Protein AF-0000000079849679 (afdb_homodimer)

Sequence (128 aa):
LAQPQVAQLRVASAQVYSIVKNRDMEHFEKVMGFLEATYRLLPRLVTPIKHMKVMFGLKTMVWQLAQPQVAQLRVASAQVYSIVKNRDMEHFEKVMGFLEATYRLLPRLVTPIKHMKVMFGLKTMVWQ

Solvent-accessible surface area (backbone atoms only — not comparable to full-atom values): 7160 Å² total; per-residue (Å²): 128,85,53,60,63,45,54,49,40,54,45,42,41,50,53,50,44,51,36,60,74,65,49,35,68,83,54,41,59,31,48,54,49,36,55,47,43,42,54,69,38,43,70,84,57,60,54,72,67,60,50,49,51,53,54,50,50,50,53,54,63,57,74,105,132,88,52,62,63,44,55,47,39,54,44,42,41,52,53,49,45,51,37,59,73,65,49,34,67,84,54,41,59,31,48,53,49,37,54,50,44,43,54,71,40,42,70,82,57,62,55,71,65,60,51,50,51,53,54,50,50,50,52,54,62,57,73,103

Secondary structure (DSSP, 8-state):
---HHHHHHHHHHHHHHHHHHTT-HHHHHHHHHHHHHHHHHSTTSS-HHHHHHHHHHHHHHHH-/---HHHHHHHHHHHHHHHHHHTT-HHHHHHHHHHHHHHHHHSTTSS-HHHHHHHHHHHHHHHH-

pLDDT: mean 89.85, std 8.68, range [44.03, 96.56]

Structure (mmCIF, N/CA/C/O backbone):
data_AF-0000000079849679-model_v1
#
loop_
_entity.id
_entity.type
_entity.pdbx_description
1 polymer 'TERF1-interacting nuclear factor 2 N-terminal domain-containing protein'
#
loop_
_atom_site.group_PDB
_atom_site.id
_atom_site.type_symbol
_atom_site.label_atom_id
_atom_site.label_alt_id
_atom_site.label_comp_id
_atom_site.label_asym_id
_atom_site.label_entity_id
_atom_site.label_seq_id
_atom_site.pdbx_PDB_ins_code
_atom_site.Cartn_x
_atom_site.Cartn_y
_atom_site.Cartn_z
_atom_site.occupancy
_atom_site.B_iso_or_equiv
_atom_site.auth_seq_id
_atom_site.auth_comp_id
_atom_site.auth_asym_id
_atom_site.auth_atom_id
_atom_site.pdbx_PDB_model_num
ATOM 1 N N . LEU A 1 1 ? -7.531 8.586 16 1 46.72 1 LEU A N 1
ATOM 2 C CA . LEU A 1 1 ? -8.117 8.68 14.672 1 46.72 1 LEU A CA 1
ATOM 3 C C . LEU A 1 1 ? -7.234 7.988 13.641 1 46.72 1 LEU A C 1
ATOM 5 O O . LEU A 1 1 ? -7.734 7.379 12.695 1 46.72 1 LEU A O 1
ATOM 9 N N . ALA A 1 2 ? -5.773 7.984 13.969 1 59 2 ALA A N 1
ATOM 10 C CA . ALA A 1 2 ? -4.609 7.637 13.156 1 59 2 ALA A CA 1
ATOM 11 C C . ALA A 1 2 ? -4.516 6.129 12.953 1 59 2 ALA A C 1
ATOM 13 O O . ALA A 1 2 ? -3.707 5.652 12.148 1 59 2 ALA A O 1
ATOM 14 N N . GLN A 1 3 ? -5.832 5.48 13.211 1 83.56 3 GLN A N 1
ATOM 15 C CA . GLN A 1 3 ? -5.668 4.039 13.367 1 83.56 3 GLN A CA 1
ATOM 16 C C . GLN A 1 3 ? -6.277 3.285 12.188 1 83.56 3 GLN A C 1
ATOM 18 O O . GLN A 1 3 ? -5.828 2.189 11.844 1 83.56 3 GLN A O 1
ATOM 23 N N . PRO A 1 4 ? -7.125 4 11.461 1 85.44 4 PRO A N 1
ATOM 24 C CA . PRO A 1 4 ? -7.789 3.264 10.383 1 85.44 4 PRO A CA 1
ATOM 25 C C . PRO A 1 4 ? -6.84 2.896 9.242 1 85.44 4 PRO A C 1
ATOM 27 O O . PRO A 1 4 ? -6.992 1.842 8.625 1 85.44 4 PRO A O 1
ATOM 30 N N . GLN A 1 5 ? -5.805 3.707 9.039 1 89.5 5 GLN A N 1
ATOM 31 C CA . GLN A 1 5 ? -4.848 3.422 7.977 1 89.5 5 GLN A CA 1
ATOM 32 C C 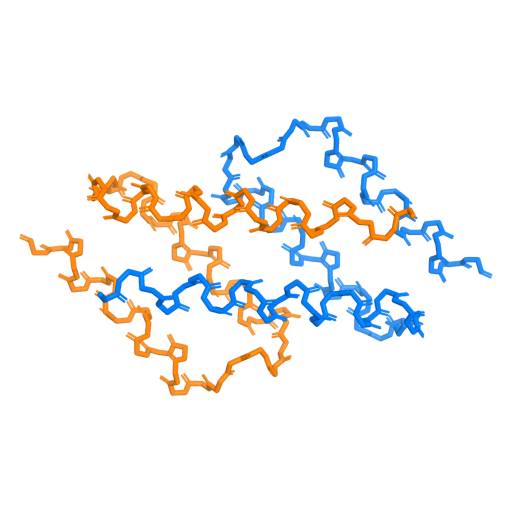. GLN A 1 5 ? -4.031 2.17 8.289 1 89.5 5 GLN A C 1
ATOM 34 O O . GLN A 1 5 ? -3.691 1.401 7.391 1 89.5 5 GLN A O 1
ATOM 39 N N . VAL A 1 6 ? -3.773 1.998 9.57 1 89.88 6 VAL A N 1
ATOM 40 C CA . VAL A 1 6 ? -2.994 0.841 10 1 89.88 6 VAL A CA 1
ATOM 41 C C . VAL A 1 6 ? -3.811 -0.435 9.797 1 89.88 6 VAL A C 1
ATOM 43 O O . VAL A 1 6 ? -3.297 -1.431 9.281 1 89.88 6 VAL A O 1
ATOM 46 N N . ALA A 1 7 ? -5.047 -0.381 10.164 1 90.06 7 ALA A N 1
ATOM 47 C CA . ALA A 1 7 ? -5.941 -1.52 9.969 1 90.06 7 ALA A CA 1
ATOM 48 C C . ALA A 1 7 ? -6.066 -1.868 8.492 1 90.06 7 ALA A C 1
ATOM 50 O O . ALA A 1 7 ? -6.082 -3.045 8.117 1 90.06 7 ALA A O 1
ATOM 51 N N . GLN A 1 8 ? -6.152 -0.895 7.668 1 92.19 8 GLN A N 1
ATOM 52 C CA . GLN A 1 8 ? -6.273 -1.104 6.227 1 92.19 8 GLN A CA 1
ATOM 53 C C . GLN A 1 8 ? -5.035 -1.801 5.668 1 92.19 8 GLN A C 1
ATOM 55 O O . GLN A 1 8 ? -5.148 -2.699 4.828 1 92.19 8 GLN A O 1
ATOM 60 N N . LEU A 1 9 ? -3.902 -1.439 6.219 1 93.31 9 LEU A N 1
ATOM 61 C CA . LEU A 1 9 ? -2.66 -1.995 5.688 1 93.31 9 LEU A CA 1
ATOM 62 C C . LEU A 1 9 ? -2.432 -3.408 6.211 1 93.31 9 LEU A C 1
ATOM 64 O O . LEU A 1 9 ? -1.841 -4.242 5.52 1 93.31 9 LEU A O 1
ATOM 68 N N . ARG A 1 10 ? -3.012 -3.664 7.344 1 92.44 10 ARG A N 1
ATOM 69 C CA . ARG A 1 10 ? -2.996 -5.039 7.832 1 92.44 10 ARG A CA 1
ATOM 70 C C . ARG A 1 10 ? -3.848 -5.941 6.941 1 92.44 10 ARG A C 1
ATOM 72 O O . ARG A 1 10 ? -3.434 -7.051 6.598 1 92.44 10 ARG A O 1
ATOM 79 N N . VAL A 1 11 ? -4.953 -5.492 6.543 1 93.44 11 VAL A N 1
ATOM 80 C CA . VAL A 1 11 ? -5.824 -6.254 5.652 1 93.44 11 VAL A CA 1
ATOM 81 C C . VAL A 1 11 ? -5.172 -6.383 4.277 1 93.44 11 VAL A C 1
ATOM 83 O O . VAL A 1 11 ? -5.23 -7.441 3.65 1 93.44 11 VAL A O 1
ATOM 86 N N . ALA A 1 12 ? -4.562 -5.289 3.822 1 95.12 12 ALA A N 1
ATOM 87 C CA . ALA A 1 12 ? -3.863 -5.312 2.541 1 95.12 12 ALA A CA 1
ATOM 88 C C . ALA A 1 12 ? -2.799 -6.406 2.518 1 95.12 12 ALA A C 1
ATOM 90 O O . ALA A 1 12 ? -2.668 -7.133 1.529 1 95.12 12 ALA A O 1
ATOM 91 N N . SER A 1 13 ? -2.035 -6.512 3.613 1 94.62 13 SER A N 1
ATOM 92 C CA . SER A 1 13 ? -0.991 -7.527 3.699 1 94.62 13 SER A CA 1
ATOM 93 C C . SER A 1 13 ? -1.576 -8.93 3.592 1 94.62 13 SER A C 1
ATOM 95 O O . SER A 1 13 ? -0.995 -9.805 2.945 1 94.62 13 SER A O 1
ATOM 97 N N . ALA A 1 14 ? -2.77 -9.141 4.176 1 93.88 14 ALA A N 1
ATOM 98 C CA . ALA A 1 14 ? -3.439 -10.438 4.09 1 93.88 14 ALA A CA 1
ATOM 99 C C . ALA A 1 14 ? -3.953 -10.695 2.678 1 93.88 14 ALA A C 1
ATOM 101 O O . ALA A 1 14 ? -3.854 -11.82 2.174 1 93.88 14 ALA A O 1
ATOM 102 N N . GLN A 1 15 ? -4.512 -9.727 2.061 1 94.5 15 GLN A N 1
ATOM 103 C CA . GLN A 1 15 ? -5.012 -9.867 0.697 1 94.5 15 GLN A CA 1
ATOM 104 C C . GLN A 1 15 ? -3.873 -10.18 -0.273 1 94.5 15 GLN A C 1
ATOM 106 O O . GLN A 1 15 ? -3.998 -11.062 -1.122 1 94.5 15 GLN A O 1
ATOM 111 N N . VAL A 1 16 ? -2.74 -9.492 -0.148 1 94.25 16 VAL A N 1
ATOM 112 C CA . VAL A 1 16 ? -1.572 -9.734 -0.99 1 94.25 16 VAL A CA 1
ATOM 113 C C . VAL A 1 16 ? -1.067 -11.156 -0.782 1 94.25 16 VAL A C 1
ATOM 115 O O . VAL A 1 16 ? -0.82 -11.883 -1.749 1 94.25 16 VAL A O 1
ATOM 118 N N . TYR A 1 17 ? -0.979 -11.508 0.465 1 92.56 17 TYR A N 1
ATOM 119 C CA . TYR A 1 17 ? -0.521 -12.859 0.776 1 92.56 17 TYR A CA 1
ATOM 120 C C . TYR A 1 17 ? -1.426 -13.898 0.133 1 92.56 17 TYR A C 1
ATOM 122 O O . TYR A 1 17 ? -0.944 -14.859 -0.472 1 92.56 17 TYR A O 1
ATOM 130 N N . SER A 1 18 ? -2.66 -13.766 0.274 1 92.62 18 SER A N 1
ATOM 131 C CA . SER A 1 18 ? -3.627 -14.711 -0.265 1 92.62 18 SER A CA 1
ATOM 132 C C . SER A 1 18 ? -3.506 -14.828 -1.781 1 92.62 18 SER A C 1
ATOM 134 O O . SER A 1 18 ? -3.549 -15.93 -2.334 1 92.62 18 SER A O 1
ATOM 136 N N . ILE A 1 19 ? -3.404 -13.789 -2.43 1 91.25 19 ILE A N 1
ATOM 137 C CA . ILE A 1 19 ? -3.312 -13.758 -3.887 1 91.25 19 ILE A CA 1
ATOM 138 C C . ILE A 1 19 ? -2.049 -14.492 -4.336 1 91.25 19 ILE A C 1
ATOM 140 O O . ILE A 1 19 ? -2.086 -15.289 -5.273 1 91.25 19 ILE A O 1
ATOM 144 N N . VAL A 1 20 ? -0.931 -14.211 -3.629 1 91.19 20 VAL A N 1
ATOM 145 C CA . VAL A 1 20 ? 0.357 -14.805 -3.965 1 91.19 20 VAL A CA 1
ATOM 146 C C . VAL A 1 20 ? 0.327 -16.297 -3.66 1 91.19 20 VAL A C 1
ATOM 148 O O . VAL A 1 20 ? 0.734 -17.125 -4.492 1 91.19 20 VAL A O 1
ATOM 151 N N . LYS A 1 21 ? -0.185 -16.594 -2.521 1 91.25 21 LYS A N 1
ATOM 152 C CA . LYS A 1 21 ? -0.246 -17.984 -2.076 1 91.25 21 LYS A CA 1
ATOM 153 C C . LYS A 1 21 ? -1.07 -18.828 -3.037 1 91.25 21 LYS A C 1
ATOM 155 O O . LYS A 1 21 ? -0.698 -19.969 -3.35 1 91.25 21 LYS A O 1
ATOM 160 N N . ASN A 1 22 ? -2.127 -18.312 -3.521 1 91.25 22 ASN A N 1
ATOM 161 C CA . ASN A 1 22 ? -3.047 -19.062 -4.375 1 91.25 22 ASN A CA 1
ATOM 162 C C . ASN A 1 22 ? -2.682 -18.922 -5.852 1 91.25 22 ASN A C 1
ATOM 164 O O . ASN A 1 22 ? -3.375 -19.453 -6.723 1 91.25 22 ASN A O 1
ATOM 168 N N . ARG A 1 23 ? -1.638 -18.219 -6.082 1 89.56 23 ARG A N 1
ATOM 169 C CA . ARG A 1 23 ? -1.193 -17.969 -7.449 1 89.56 23 ARG A CA 1
ATOM 170 C C . ARG A 1 23 ? -2.344 -17.469 -8.312 1 89.56 23 ARG A C 1
ATOM 172 O O . ARG A 1 23 ? -2.553 -17.969 -9.43 1 89.56 23 ARG A O 1
ATOM 179 N N . ASP A 1 24 ? -3.111 -16.625 -7.758 1 90.69 24 ASP A N 1
ATOM 180 C CA . ASP A 1 24 ? -4.227 -16.031 -8.484 1 90.69 24 ASP A CA 1
ATOM 181 C C . ASP A 1 24 ? -3.723 -15.086 -9.578 1 90.69 24 ASP A C 1
ATOM 183 O O . ASP A 1 24 ? -3.492 -13.898 -9.32 1 90.69 24 ASP A O 1
ATOM 187 N N . MET A 1 25 ? -3.584 -15.586 -10.75 1 86.44 25 MET A N 1
ATOM 188 C CA . MET A 1 25 ? -2.941 -14.891 -11.859 1 86.44 25 MET A CA 1
ATOM 189 C C . MET A 1 25 ? -3.748 -13.664 -12.273 1 86.44 25 MET A C 1
ATOM 191 O O . MET A 1 25 ? -3.188 -12.68 -12.766 1 86.44 25 MET A O 1
ATOM 195 N N . GLU A 1 26 ? -5.047 -13.742 -12.133 1 85.5 26 GLU A N 1
ATOM 196 C CA . GLU A 1 26 ? -5.891 -12.625 -12.531 1 85.5 26 GLU A CA 1
ATOM 197 C C . GLU A 1 26 ? -5.605 -11.391 -11.68 1 85.5 26 GLU A C 1
ATOM 199 O O . GLU A 1 26 ? -5.559 -10.266 -12.195 1 85.5 26 GLU A O 1
ATOM 204 N N . HIS A 1 27 ? -5.402 -11.664 -10.359 1 90.94 27 HIS A N 1
ATOM 205 C CA . HIS A 1 27 ? -5.227 -10.531 -9.461 1 90.94 27 HIS A CA 1
ATOM 206 C C . HIS A 1 27 ? -3.75 -10.25 -9.203 1 90.94 27 HIS A C 1
ATOM 208 O O . HIS A 1 27 ? -3.396 -9.211 -8.656 1 90.94 27 HIS A O 1
ATOM 214 N N . PHE A 1 28 ? -2.9 -11.172 -9.664 1 92.88 28 PHE A N 1
ATOM 215 C CA . PHE A 1 28 ? -1.471 -11.031 -9.414 1 92.88 28 PHE A CA 1
ATOM 216 C C . PHE A 1 28 ? -0.94 -9.727 -10 1 92.88 28 PHE A C 1
ATOM 218 O O . PHE A 1 28 ? -0.121 -9.047 -9.375 1 92.88 28 PHE A O 1
ATOM 225 N N . GLU A 1 29 ? -1.42 -9.367 -11.133 1 92.94 29 GLU A N 1
ATOM 226 C CA . GLU A 1 29 ? -0.975 -8.117 -11.75 1 92.94 29 GLU A CA 1
ATOM 227 C C . GLU A 1 29 ? -1.364 -6.914 -10.898 1 92.94 29 GLU A C 1
ATOM 229 O O . GLU A 1 29 ? -0.629 -5.926 -10.836 1 92.94 29 GLU A O 1
ATOM 234 N N . LYS A 1 30 ? -2.5 -7.008 -10.336 1 94.25 30 LYS A N 1
ATOM 235 C CA . LYS A 1 30 ? -2.934 -5.934 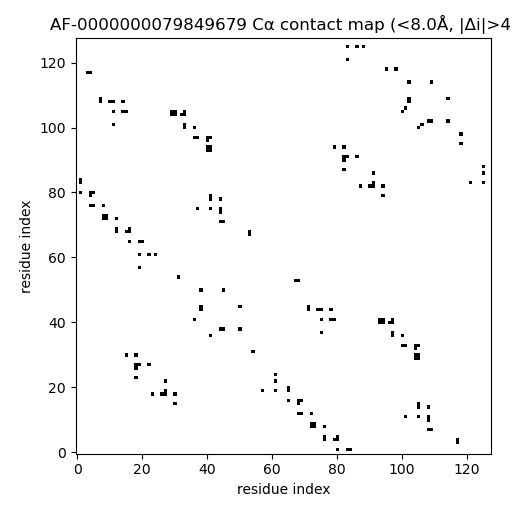-9.453 1 94.25 30 LYS A CA 1
ATOM 236 C C . LYS A 1 30 ? -2.037 -5.84 -8.219 1 94.25 30 LYS A C 1
ATOM 238 O O . LYS A 1 30 ? -1.729 -4.746 -7.75 1 94.25 30 LYS A O 1
ATOM 243 N N . VAL A 1 31 ? -1.59 -6.941 -7.691 1 94.5 31 VAL A N 1
ATOM 244 C CA . VAL A 1 31 ? -0.679 -6.969 -6.555 1 94.5 31 VAL A CA 1
ATOM 245 C C . VAL A 1 31 ? 0.656 -6.336 -6.941 1 94.5 31 VAL A C 1
ATOM 247 O O . VAL A 1 31 ? 1.223 -5.551 -6.18 1 94.5 31 VAL A O 1
ATOM 250 N N . MET A 1 32 ? 1.115 -6.637 -8.102 1 95.38 32 MET A N 1
ATOM 251 C CA . MET A 1 32 ? 2.365 -6.055 -8.586 1 95.38 32 MET A CA 1
ATOM 252 C C . MET A 1 32 ? 2.238 -4.543 -8.727 1 95.38 32 MET A C 1
ATOM 254 O O . MET A 1 32 ? 3.156 -3.801 -8.367 1 95.38 32 MET A O 1
ATOM 258 N N . GLY A 1 33 ? 1.124 -4.133 -9.211 1 95.81 33 GLY A N 1
ATOM 259 C CA . GLY A 1 33 ? 0.856 -2.705 -9.297 1 95.81 33 GLY A CA 1
ATOM 260 C C . GLY A 1 33 ? 0.792 -2.025 -7.941 1 95.81 33 GLY A C 1
ATOM 261 O O . GLY A 1 33 ? 1.345 -0.939 -7.758 1 95.81 33 GLY A O 1
ATOM 262 N N . PHE A 1 34 ? 0.127 -2.664 -6.988 1 96.56 34 PHE A N 1
ATOM 263 C CA . PHE A 1 34 ? 0.033 -2.146 -5.629 1 96.56 34 PHE A CA 1
ATOM 264 C C . PHE A 1 34 ? 1.416 -2.012 -5.004 1 96.56 34 PHE A C 1
ATOM 266 O O . PHE A 1 34 ? 1.741 -0.977 -4.418 1 96.56 34 PHE A O 1
ATOM 273 N N . LEU A 1 35 ? 2.297 -2.984 -5.152 1 95.75 35 LEU A N 1
ATOM 274 C CA . LEU A 1 35 ? 3.635 -2.941 -4.574 1 95.75 35 LEU A CA 1
ATOM 275 C C . LEU A 1 35 ? 4.5 -1.901 -5.277 1 95.75 35 LEU A C 1
ATOM 277 O O . LEU A 1 35 ? 5.312 -1.229 -4.641 1 95.75 35 LEU A O 1
ATOM 281 N N . GLU A 1 36 ? 4.281 -1.733 -6.531 1 96 36 GLU A N 1
ATOM 282 C CA . GLU A 1 36 ? 4.98 -0.683 -7.262 1 96 36 GLU A CA 1
ATOM 283 C C . GLU A 1 36 ? 4.531 0.702 -6.809 1 96 36 GLU A C 1
ATOM 285 O O . GLU A 1 36 ? 5.355 1.591 -6.594 1 96 36 GLU A O 1
ATOM 290 N N . ALA A 1 37 ? 3.271 0.909 -6.688 1 95.94 37 ALA A N 1
ATOM 291 C CA . ALA A 1 37 ? 2.766 2.18 -6.176 1 95.94 37 ALA A CA 1
ATOM 292 C C . ALA A 1 37 ? 3.309 2.463 -4.777 1 95.94 37 ALA A C 1
ATOM 294 O O . ALA A 1 37 ? 3.695 3.592 -4.473 1 95.94 37 ALA A O 1
ATOM 295 N N . THR A 1 38 ? 3.307 1.415 -3.908 1 95.69 38 THR A N 1
ATOM 296 C CA . THR A 1 38 ? 3.854 1.554 -2.562 1 95.69 38 THR A CA 1
ATOM 297 C C . THR A 1 38 ? 5.293 2.061 -2.613 1 95.69 38 THR A C 1
ATOM 299 O O . THR A 1 38 ? 5.652 2.998 -1.898 1 95.69 38 THR A O 1
ATOM 302 N N . TYR A 1 39 ? 6.035 1.523 -3.502 1 94.56 39 TYR A N 1
ATOM 303 C CA . TYR A 1 39 ? 7.438 1.907 -3.643 1 94.56 39 TYR A CA 1
ATOM 304 C C . TYR A 1 39 ? 7.562 3.328 -4.18 1 94.56 39 TYR A C 1
ATOM 306 O O . TYR A 1 39 ? 8.43 4.09 -3.746 1 94.56 39 TYR A O 1
ATOM 314 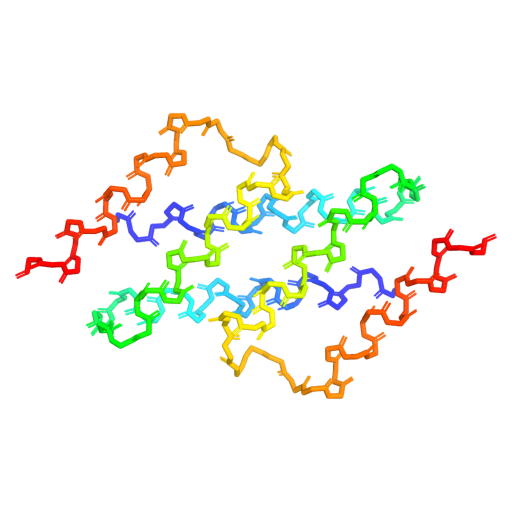N N . ARG A 1 40 ? 6.773 3.75 -5.078 1 94.56 40 ARG A N 1
ATOM 315 C CA . ARG A 1 40 ? 6.855 5.062 -5.715 1 94.56 40 ARG A CA 1
ATOM 316 C C . ARG A 1 40 ? 6.344 6.156 -4.785 1 94.56 40 ARG A C 1
ATOM 318 O O . ARG A 1 40 ? 6.879 7.266 -4.77 1 94.56 40 ARG A O 1
ATOM 325 N N . LEU A 1 41 ? 5.344 5.848 -4.074 1 95 41 LEU A N 1
ATOM 326 C CA . LEU A 1 41 ? 4.641 6.887 -3.332 1 95 41 LEU A CA 1
ATOM 327 C C . LEU A 1 41 ? 5.168 6.984 -1.903 1 95 41 LEU A C 1
ATOM 329 O O . LEU A 1 41 ? 5.055 8.031 -1.265 1 95 41 LEU A O 1
ATOM 333 N N . LEU A 1 42 ? 5.59 5.918 -1.364 1 93.56 42 LEU A N 1
ATOM 334 C CA . LEU A 1 42 ? 6.199 5.926 -0.038 1 93.56 42 LEU A CA 1
ATOM 335 C C . LEU A 1 42 ? 7.691 5.621 -0.122 1 93.56 42 LEU A C 1
ATOM 337 O O . LEU A 1 42 ? 8.117 4.512 0.198 1 93.56 42 LEU A O 1
ATOM 341 N N . PRO A 1 43 ? 8.375 6.84 -0.39 1 77.06 43 PRO A N 1
ATOM 342 C CA . PRO A 1 43 ? 9.812 6.613 -0.532 1 77.06 43 PRO A CA 1
ATOM 343 C C . PRO A 1 43 ? 10.492 6.297 0.798 1 77.06 43 PRO A C 1
ATOM 345 O O . PRO A 1 43 ? 9.906 6.508 1.862 1 77.06 43 PRO A O 1
ATOM 348 N N . ARG A 1 44 ? 11.438 5.586 0.782 1 78.94 44 ARG A N 1
ATOM 349 C CA . ARG A 1 44 ? 12.273 5.234 1.926 1 78.94 44 ARG A CA 1
ATOM 350 C C . ARG A 1 44 ? 11.734 3.994 2.633 1 78.94 44 ARG A C 1
ATOM 352 O O . ARG A 1 44 ? 12.188 3.66 3.732 1 78.94 44 ARG A O 1
ATOM 359 N N . LEU A 1 45 ? 10.656 3.457 2 1 83.38 45 LEU A N 1
ATOM 360 C CA . LEU A 1 45 ? 10.109 2.232 2.576 1 83.38 45 LEU A CA 1
ATOM 361 C C . LEU A 1 45 ? 11.102 1.083 2.451 1 83.38 45 LEU A C 1
ATOM 363 O O . LEU A 1 45 ? 11.297 0.32 3.4 1 83.38 45 LEU A O 1
ATOM 367 N N . VAL A 1 46 ? 11.602 0.971 1.274 1 85.38 46 VAL A N 1
ATOM 368 C CA . VAL A 1 46 ? 12.539 -0.105 0.967 1 85.38 46 VAL A CA 1
ATOM 369 C C . VAL A 1 46 ? 13.594 0.394 -0.018 1 85.38 46 VAL A C 1
ATOM 371 O O . VAL A 1 46 ? 13.375 1.374 -0.732 1 85.38 46 VAL A O 1
ATOM 374 N N . THR A 1 47 ? 14.773 -0.202 0.06 1 92.62 47 THR A N 1
ATOM 375 C CA . THR A 1 47 ? 15.797 0.137 -0.923 1 92.62 47 THR A CA 1
ATOM 376 C C . THR A 1 47 ? 15.383 -0.329 -2.316 1 92.62 47 THR A C 1
ATOM 378 O O . THR A 1 47 ? 14.586 -1.262 -2.453 1 92.62 47 THR A O 1
ATOM 381 N N . PRO A 1 48 ? 15.859 0.327 -3.332 1 93.44 48 PRO A N 1
ATOM 382 C CA . PRO A 1 48 ? 15.531 -0.099 -4.691 1 93.44 48 PRO A CA 1
ATOM 383 C C . PRO A 1 48 ? 15.883 -1.561 -4.957 1 93.44 48 PRO A C 1
ATOM 385 O O . PRO A 1 48 ? 15.148 -2.266 -5.645 1 93.44 48 PRO A O 1
ATOM 388 N N . ILE A 1 49 ? 16.984 -1.988 -4.398 1 93.56 49 ILE A N 1
ATOM 389 C CA . ILE A 1 49 ? 17.422 -3.361 -4.613 1 93.56 49 ILE A CA 1
ATOM 390 C C . ILE A 1 49 ? 16.453 -4.328 -3.941 1 93.56 49 ILE A C 1
ATOM 392 O O . ILE A 1 49 ? 16.047 -5.332 -4.539 1 93.56 49 ILE A O 1
ATOM 396 N N . LYS A 1 50 ? 16.047 -4.074 -2.666 1 93.31 50 LYS A N 1
ATOM 397 C CA . LYS A 1 50 ? 15.094 -4.934 -1.974 1 93.31 50 LYS A CA 1
ATOM 398 C C . LYS A 1 50 ? 13.75 -4.957 -2.701 1 93.31 50 LYS A C 1
ATOM 400 O O . LYS A 1 50 ? 13.117 -6.008 -2.805 1 93.31 50 LYS A O 1
ATOM 405 N N . HIS A 1 51 ? 13.305 -3.816 -3.127 1 94.06 51 HIS A N 1
ATOM 406 C CA . HIS A 1 51 ? 12.062 -3.742 -3.891 1 94.06 51 HIS A CA 1
ATOM 407 C C . HIS A 1 51 ? 12.125 -4.641 -5.121 1 94.06 51 HIS A C 1
ATOM 409 O O . HIS A 1 51 ? 11.203 -5.418 -5.375 1 94.06 51 HIS A O 1
ATOM 415 N N . MET A 1 52 ? 13.203 -4.523 -5.836 1 95.06 52 MET A N 1
ATOM 416 C CA . MET A 1 52 ? 13.391 -5.297 -7.059 1 95.06 52 MET A CA 1
ATOM 417 C C . MET A 1 52 ? 13.375 -6.793 -6.766 1 95.06 52 MET A C 1
ATOM 419 O O . MET A 1 52 ? 12.789 -7.574 -7.516 1 95.06 52 MET A O 1
ATOM 423 N N . LYS A 1 53 ? 14.062 -7.234 -5.785 1 94.31 53 LYS A N 1
ATOM 424 C CA . LYS A 1 53 ? 14.125 -8.641 -5.391 1 94.31 53 LYS A CA 1
ATOM 425 C C . LYS A 1 53 ? 12.734 -9.18 -5.074 1 94.31 53 LYS A C 1
ATOM 427 O O . LYS A 1 53 ? 12.406 -10.312 -5.445 1 94.31 53 LYS A O 1
ATOM 432 N N . VAL A 1 54 ? 11.945 -8.398 -4.359 1 93.31 54 VAL A N 1
ATOM 433 C CA . VAL A 1 54 ? 10.586 -8.812 -4.016 1 93.31 54 VAL A CA 1
ATOM 434 C C . VAL A 1 54 ? 9.758 -8.969 -5.289 1 93.31 54 VAL A C 1
ATOM 436 O O . VAL A 1 54 ? 9.07 -9.977 -5.469 1 93.31 54 VAL A O 1
ATOM 439 N N . MET A 1 55 ? 9.859 -8.016 -6.172 1 95.12 55 MET A N 1
ATOM 440 C CA . MET A 1 55 ? 9.094 -8.062 -7.414 1 95.12 55 MET A CA 1
ATOM 441 C C . MET A 1 55 ? 9.492 -9.266 -8.258 1 95.12 55 MET A C 1
ATOM 443 O O . MET A 1 55 ? 8.633 -9.984 -8.766 1 95.12 55 MET A O 1
ATOM 447 N N . PHE A 1 56 ? 10.711 -9.445 -8.375 1 95 56 PHE A N 1
ATOM 448 C CA . PHE A 1 56 ? 11.227 -10.562 -9.164 1 95 56 PHE A CA 1
ATOM 449 C C . PHE A 1 56 ? 10.82 -11.898 -8.547 1 95 56 PHE A C 1
ATOM 451 O O . PHE A 1 56 ? 10.406 -12.812 -9.25 1 95 56 PHE A O 1
ATOM 458 N N . GLY A 1 57 ? 10.984 -11.969 -7.281 1 93.38 57 GLY A N 1
ATOM 459 C CA . GLY A 1 57 ? 10.625 -13.195 -6.586 1 93.38 57 GLY A CA 1
ATOM 460 C C . GLY A 1 57 ? 9.164 -13.562 -6.754 1 93.38 57 GLY A C 1
ATOM 461 O O . GLY A 1 57 ? 8.836 -14.734 -6.957 1 93.38 57 GLY A O 1
ATOM 462 N N . LEU A 1 58 ? 8.336 -12.633 -6.734 1 92.56 58 LEU A N 1
ATOM 463 C CA . LEU A 1 58 ? 6.914 -12.891 -6.91 1 92.56 58 LEU A CA 1
ATOM 464 C C . LEU A 1 58 ? 6.617 -13.367 -8.328 1 92.56 58 LEU A C 1
ATOM 466 O O . LEU A 1 58 ? 5.824 -14.289 -8.531 1 92.56 58 LEU A O 1
ATOM 470 N N . LYS A 1 59 ? 7.273 -12.711 -9.289 1 92.69 59 LYS A N 1
ATOM 471 C CA . LYS A 1 59 ? 7.086 -13.102 -10.688 1 92.69 59 LYS A CA 1
ATOM 472 C C . LYS A 1 59 ? 7.527 -14.547 -10.922 1 92.69 59 LYS A C 1
ATOM 474 O O . LYS A 1 59 ? 6.863 -15.297 -11.633 1 92.69 59 LYS A O 1
ATOM 479 N N . THR A 1 60 ? 8.586 -14.883 -10.297 1 92.56 60 THR A N 1
ATOM 480 C CA . THR A 1 60 ? 9.109 -16.234 -10.461 1 92.56 60 THR A CA 1
ATOM 481 C C . THR A 1 60 ? 8.188 -17.25 -9.789 1 92.56 60 THR A C 1
ATOM 483 O O . THR A 1 60 ? 7.977 -18.344 -10.312 1 92.56 60 THR A O 1
ATOM 486 N N . MET A 1 61 ? 7.676 -16.844 -8.711 1 86.75 61 MET A N 1
ATOM 487 C CA . MET A 1 61 ? 6.824 -17.75 -7.938 1 86.75 61 MET A CA 1
ATOM 488 C C . MET A 1 61 ? 5.523 -18.047 -8.68 1 86.75 61 MET A C 1
ATOM 490 O O . MET A 1 61 ? 5.043 -19.172 -8.672 1 86.75 61 MET A O 1
ATOM 494 N N . VAL A 1 62 ? 4.957 -17.047 -9.281 1 83 62 VAL A N 1
ATOM 495 C CA . VAL A 1 62 ? 3.623 -17.188 -9.859 1 83 62 VAL A CA 1
ATOM 496 C C . VAL A 1 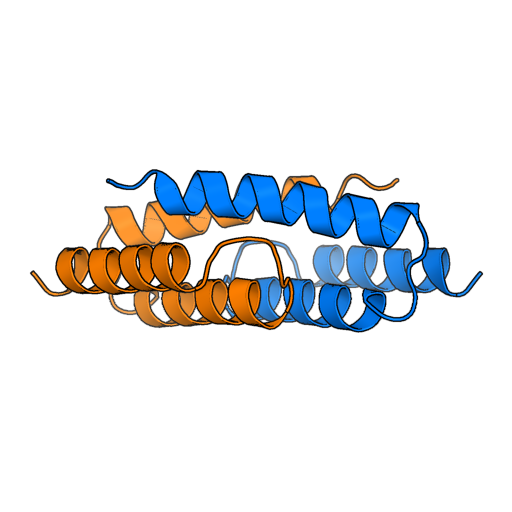62 ? 3.723 -17.703 -11.289 1 83 62 VAL A C 1
ATOM 498 O O . VAL A 1 62 ? 2.838 -18.422 -11.758 1 83 62 VAL A O 1
ATOM 501 N N . TRP A 1 63 ? 4.594 -17.391 -12.008 1 77.5 63 TRP A N 1
ATOM 502 C CA . TRP A 1 63 ? 4.746 -17.875 -13.383 1 77.5 63 TRP A CA 1
ATOM 503 C C . TRP A 1 63 ? 5.309 -19.281 -13.406 1 77.5 63 TRP A C 1
ATOM 505 O O . TRP A 1 63 ? 5.094 -20.031 -14.367 1 77.5 63 TRP A O 1
ATOM 515 N N . GLN A 1 64 ? 5.852 -19.891 -12.445 1 70.56 64 GLN A N 1
ATOM 516 C CA . GLN A 1 64 ? 6.258 -21.281 -12.406 1 70.56 64 GLN A CA 1
ATOM 517 C C . GLN A 1 64 ? 5.074 -22.188 -12.062 1 70.56 64 GLN A C 1
ATOM 519 O O . GLN A 1 64 ? 4.887 -23.234 -12.68 1 70.56 64 GLN A O 1
ATOM 524 N N . LEU B 1 1 ? 9.359 -17.75 2.369 1 44.03 1 LEU B N 1
ATOM 525 C CA . LEU B 1 1 ? 9.828 -16.844 1.332 1 44.03 1 LEU B CA 1
ATOM 526 C C . LEU B 1 1 ? 8.93 -15.609 1.249 1 44.03 1 LEU B C 1
ATOM 528 O O . LEU B 1 1 ? 9.414 -14.492 1.045 1 44.03 1 LEU B O 1
ATOM 532 N N . ALA B 1 2 ? 7.453 -15.852 1.509 1 58.16 2 ALA B N 1
ATOM 533 C CA . ALA B 1 2 ? 6.219 -15.117 1.24 1 58.16 2 ALA B CA 1
ATOM 534 C C . ALA B 1 2 ? 6.043 -13.969 2.223 1 58.16 2 ALA B C 1
ATOM 536 O O . ALA B 1 2 ? 5.035 -13.258 2.178 1 58.16 2 ALA B O 1
ATOM 537 N N . GLN B 1 3 ? 7.395 -13.555 2.793 1 82.12 3 GLN B N 1
ATOM 538 C CA . GLN B 1 3 ? 7.18 -12.742 3.988 1 82.12 3 GLN B CA 1
ATOM 539 C C . GLN B 1 3 ? 7.676 -11.312 3.777 1 82.12 3 GLN B C 1
ATOM 541 O O . GLN B 1 3 ? 7.32 -10.406 4.539 1 82.12 3 GLN B O 1
ATOM 546 N N . PRO B 1 4 ? 8.414 -11.141 2.633 1 85.31 4 PRO B N 1
ATOM 547 C CA . PRO B 1 4 ? 8.969 -9.797 2.479 1 85.31 4 PRO B CA 1
ATOM 548 C C . PRO B 1 4 ? 7.898 -8.734 2.219 1 85.31 4 PRO B C 1
ATOM 550 O O . PRO B 1 4 ? 8.039 -7.594 2.654 1 85.31 4 PRO B O 1
ATOM 553 N N . GLN B 1 5 ? 6.777 -9.117 1.603 1 89.5 5 GLN B N 1
ATOM 554 C CA . GLN B 1 5 ? 5.707 -8.17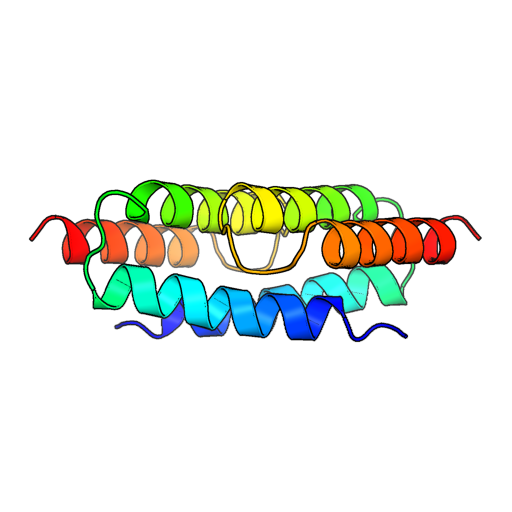2 1.322 1 89.5 5 GLN B CA 1
ATOM 555 C C . GLN B 1 5 ? 5.035 -7.703 2.609 1 89.5 5 GLN B C 1
ATOM 557 O O . GLN B 1 5 ? 4.617 -6.547 2.713 1 89.5 5 GLN B O 1
ATOM 562 N N . VAL B 1 6 ? 4.988 -8.602 3.561 1 89.81 6 VAL B N 1
ATOM 563 C CA . VAL B 1 6 ? 4.367 -8.273 4.84 1 89.81 6 VAL B CA 1
ATOM 564 C C . VAL B 1 6 ? 5.238 -7.273 5.594 1 89.81 6 VAL B C 1
ATOM 566 O O . VAL B 1 6 ? 4.73 -6.289 6.141 1 89.81 6 VAL B O 1
ATOM 569 N N . ALA B 1 7 ? 6.504 -7.516 5.609 1 90 7 ALA B N 1
ATOM 570 C CA . ALA B 1 7 ? 7.445 -6.598 6.246 1 90 7 ALA B CA 1
ATOM 571 C C . ALA B 1 7 ? 7.383 -5.215 5.605 1 90 7 ALA B C 1
ATOM 573 O O . ALA B 1 7 ? 7.438 -4.199 6.301 1 90 7 ALA B O 1
ATOM 574 N N . GLN B 1 8 ? 7.273 -5.184 4.332 1 92.25 8 GLN B N 1
ATOM 575 C CA . GLN B 1 8 ? 7.207 -3.92 3.605 1 92.25 8 GLN B CA 1
ATOM 576 C C . GLN B 1 8 ? 5.957 -3.133 3.988 1 92.25 8 GLN B C 1
ATOM 578 O O . GLN B 1 8 ? 6.016 -1.914 4.168 1 92.25 8 GLN B O 1
ATOM 583 N N . LEU B 1 9 ? 4.898 -3.865 4.227 1 93.38 9 LEU B N 1
ATOM 584 C CA . LEU B 1 9 ? 3.639 -3.191 4.52 1 93.38 9 LEU B CA 1
ATOM 585 C C . LEU B 1 9 ? 3.59 -2.74 5.977 1 93.38 9 LEU B C 1
ATOM 587 O O . LEU B 1 9 ? 2.965 -1.726 6.297 1 93.38 9 LEU B O 1
ATOM 591 N N . ARG B 1 10 ? 4.336 -3.398 6.77 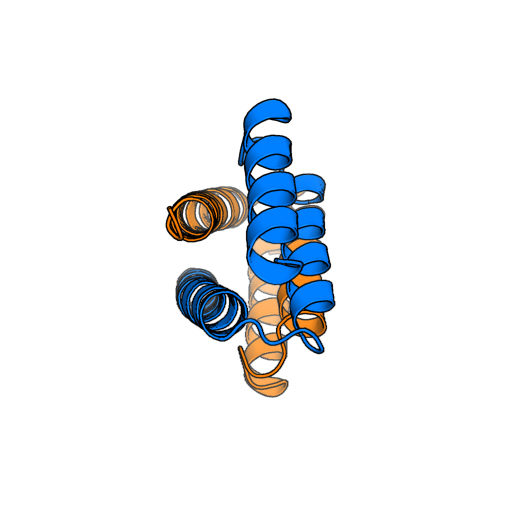1 92.38 10 ARG B N 1
ATOM 592 C CA . ARG B 1 10 ? 4.488 -2.924 8.141 1 92.38 10 ARG B CA 1
ATOM 593 C C . ARG B 1 10 ? 5.266 -1.611 8.18 1 92.38 10 ARG B C 1
ATOM 595 O O . ARG B 1 10 ? 4.887 -0.684 8.898 1 92.38 10 ARG B O 1
ATOM 602 N N . VAL B 1 11 ? 6.277 -1.524 7.418 1 93.44 11 VAL B N 1
ATOM 603 C CA . VAL B 1 11 ? 7.062 -0.296 7.344 1 93.44 11 VAL B CA 1
ATOM 604 C C . VAL B 1 11 ? 6.227 0.812 6.707 1 93.44 11 VAL B C 1
ATOM 606 O O . VAL B 1 11 ? 6.277 1.964 7.141 1 93.44 11 VAL B O 1
ATOM 609 N N . ALA B 1 12 ? 5.465 0.441 5.676 1 95.25 12 ALA B N 1
ATOM 610 C CA . ALA B 1 12 ? 4.59 1.409 5.016 1 95.25 12 ALA B CA 1
ATOM 611 C C . ALA B 1 12 ? 3.617 2.035 6.012 1 95.25 12 ALA B C 1
ATOM 613 O O . ALA B 1 12 ? 3.389 3.246 5.988 1 95.25 12 ALA B O 1
ATOM 614 N N . SER B 1 13 ? 3.051 1.199 6.883 1 94.69 13 SER B N 1
ATOM 615 C CA . SER B 1 13 ? 2.104 1.695 7.875 1 94.69 13 SER B CA 1
ATOM 616 C C . SER B 1 13 ? 2.768 2.693 8.82 1 94.69 13 SER B C 1
ATOM 618 O O . SER B 1 13 ? 2.158 3.697 9.195 1 94.69 13 SER B O 1
ATOM 620 N N . ALA B 1 14 ? 4.031 2.455 9.156 1 93.94 14 ALA B N 1
ATOM 621 C CA . ALA B 1 14 ? 4.773 3.373 10.008 1 93.94 14 ALA B CA 1
ATOM 622 C C . ALA B 1 14 ? 5.09 4.676 9.273 1 93.94 14 ALA B C 1
ATOM 624 O O . ALA B 1 14 ? 5 5.758 9.852 1 93.94 14 ALA B O 1
ATOM 625 N N . GLN B 1 15 ? 5.477 4.566 8.047 1 94.5 15 GLN B N 1
ATOM 626 C CA . GLN B 1 15 ? 5.773 5.758 7.262 1 94.5 15 GLN B CA 1
ATOM 627 C C . GLN B 1 15 ? 4.527 6.621 7.082 1 94.5 15 GLN B C 1
ATOM 629 O O . GLN B 1 15 ? 4.586 7.844 7.234 1 94.5 15 GLN B O 1
ATOM 634 N N . VAL B 1 16 ? 3.385 6.023 6.809 1 94.44 16 VAL B N 1
ATOM 635 C CA . VAL B 1 16 ? 2.123 6.742 6.656 1 94.44 16 VAL B CA 1
ATOM 636 C C . VAL B 1 16 ? 1.763 7.434 7.969 1 94.44 16 VAL B C 1
ATOM 638 O O . VAL B 1 16 ? 1.429 8.625 7.98 1 94.44 16 VAL B O 1
ATOM 641 N N . TYR B 1 17 ? 1.877 6.676 9.023 1 92.69 17 TYR B N 1
ATOM 642 C CA . TYR B 1 17 ? 1.572 7.242 10.328 1 92.69 17 TYR B CA 1
ATOM 643 C C . TYR B 1 17 ? 2.447 8.461 10.617 1 92.69 17 TYR B C 1
ATOM 645 O O . TYR B 1 17 ? 1.952 9.492 11.07 1 92.69 17 TYR B O 1
ATOM 653 N N . SER B 1 18 ? 3.686 8.352 10.391 1 92.44 18 SER B N 1
ATOM 654 C CA . SER B 1 18 ? 4.625 9.43 10.664 1 92.44 18 SER B CA 1
ATOM 655 C C . SER B 1 18 ? 4.289 10.672 9.844 1 92.44 18 SER B C 1
ATOM 657 O O . SER B 1 18 ? 4.332 11.789 10.367 1 92.44 18 SER B O 1
ATOM 659 N N . ILE B 1 19 ? 3.998 10.523 8.656 1 91.25 19 ILE B N 1
ATOM 660 C CA . ILE B 1 19 ? 3.686 11.641 7.766 1 91.25 19 ILE B CA 1
ATOM 661 C C . ILE B 1 19 ? 2.426 12.344 8.25 1 91.25 19 ILE B C 1
ATOM 663 O O . ILE B 1 19 ? 2.381 13.578 8.305 1 91.25 19 ILE B O 1
ATOM 667 N N . VAL B 1 20 ? 1.417 11.539 8.648 1 91.06 20 VAL B N 1
ATOM 668 C CA . VAL B 1 20 ? 0.14 12.078 9.102 1 91.06 20 VAL B CA 1
ATOM 669 C C . VAL B 1 20 ? 0.325 12.773 10.453 1 91.06 20 VAL B C 1
ATOM 671 O O . VAL B 1 20 ? -0.142 13.898 10.648 1 91.06 20 VAL B O 1
ATOM 674 N N . LYS B 1 21 ? 1.022 12.109 11.289 1 91.06 21 LYS B N 1
ATOM 675 C CA . LYS B 1 21 ? 1.249 12.625 12.641 1 91.06 21 LYS B CA 1
ATOM 676 C C . LYS B 1 21 ? 1.981 13.969 12.594 1 91.06 21 LYS B C 1
ATOM 678 O O . LYS B 1 21 ? 1.647 14.891 13.344 1 91.06 21 LYS B O 1
ATOM 683 N N . ASN B 1 22 ? 2.939 14.094 11.734 1 91.19 22 ASN B N 1
ATOM 684 C CA . ASN B 1 22 ? 3.771 15.297 11.656 1 91.19 22 ASN B CA 1
ATOM 685 C C . ASN B 1 22 ? 3.182 16.328 10.703 1 91.19 22 ASN B C 1
ATOM 687 O O . ASN B 1 22 ? 3.775 17.375 10.477 1 91.19 22 ASN B O 1
ATOM 691 N N . ARG B 1 23 ? 2.051 15.984 10.172 1 89.5 23 ARG B N 1
ATOM 692 C CA . ARG B 1 23 ? 1.396 16.859 9.203 1 89.5 23 ARG B CA 1
ATOM 693 C C . ARG B 1 23 ? 2.371 17.297 8.117 1 89.5 23 ARG B C 1
ATOM 695 O O . ARG B 1 23 ? 2.449 18.484 7.793 1 89.5 23 ARG B O 1
ATOM 702 N N . ASP B 1 24 ? 3.148 16.406 7.695 1 90.5 24 ASP B N 1
ATOM 703 C CA . ASP B 1 24 ? 4.094 16.672 6.617 1 90.5 24 ASP B CA 1
ATOM 704 C C . ASP B 1 24 ? 3.363 16.891 5.293 1 90.5 24 ASP B C 1
ATOM 706 O O . ASP B 1 24 ? 3.086 15.945 4.562 1 90.5 24 ASP B O 1
ATOM 710 N N . MET B 1 25 ? 3.107 18.109 4.992 1 86.25 25 MET B N 1
ATOM 711 C CA . MET B 1 25 ? 2.258 18.484 3.871 1 86.25 25 MET B CA 1
ATOM 712 C C . MET B 1 25 ? 2.906 18.125 2.543 1 86.25 25 MET B C 1
ATOM 714 O O . MET B 1 25 ? 2.211 17.859 1.559 1 86.25 25 MET B O 1
ATOM 718 N N . GLU B 1 26 ? 4.191 18.156 2.496 1 85.25 26 GLU B N 1
ATOM 719 C CA . GLU B 1 26 ? 4.887 17.844 1.255 1 85.25 26 GLU B CA 1
ATOM 720 C C . GLU B 1 26 ? 4.641 16.391 0.843 1 85.25 26 GLU B C 1
ATOM 722 O O . GLU B 1 26 ? 4.438 16.094 -0.338 1 85.25 26 GLU B O 1
ATOM 727 N N . HIS B 1 27 ? 4.645 15.523 1.901 1 90.69 27 HIS B N 1
ATOM 728 C CA . HIS B 1 27 ? 4.527 14.102 1.582 1 90.69 27 HIS B CA 1
ATOM 729 C C . HIS B 1 27 ? 3.088 13.625 1.744 1 90.69 27 HIS B C 1
ATOM 731 O O . HIS B 1 27 ? 2.75 12.516 1.325 1 90.69 27 HIS B O 1
ATOM 737 N N . PHE B 1 28 ? 2.256 14.492 2.291 1 92.81 28 PHE B N 1
ATOM 738 C CA . PHE B 1 28 ? 0.873 14.109 2.547 1 92.81 28 PHE B CA 1
ATOM 739 C C . PHE B 1 28 ? 0.174 13.703 1.254 1 92.81 28 PHE B C 1
ATOM 741 O O . PHE B 1 28 ? -0.584 12.734 1.23 1 92.81 28 PHE B O 1
ATOM 748 N N . GLU B 1 29 ? 0.467 14.391 0.204 1 92.94 29 GLU B N 1
ATOM 749 C CA . GLU B 1 29 ? -0.146 14.047 -1.077 1 92.94 29 GLU B CA 1
ATOM 750 C C . GLU B 1 29 ? 0.281 12.664 -1.543 1 92.94 29 GLU B C 1
ATOM 752 O O . GLU B 1 29 ? -0.505 11.938 -2.162 1 92.94 29 GLU B O 1
ATOM 757 N N . LYS B 1 30 ? 1.494 12.367 -1.294 1 94.38 30 LYS B N 1
ATOM 758 C CA . LYS B 1 30 ? 1.98 11.039 -1.645 1 94.38 30 LYS B CA 1
ATOM 759 C C . LYS B 1 30 ? 1.266 9.961 -0.833 1 94.38 30 LYS B C 1
ATOM 761 O O . LYS B 1 30 ? 0.955 8.883 -1.354 1 94.38 30 LYS B O 1
ATOM 766 N N . VAL B 1 31 ? 0.956 10.219 0.399 1 94.69 31 VAL B N 1
ATOM 767 C CA . VAL B 1 31 ? 0.223 9.281 1.246 1 94.69 31 VAL B CA 1
ATOM 768 C C . VAL B 1 31 ? -1.194 9.094 0.708 1 94.69 31 VAL B C 1
ATOM 770 O O . VAL B 1 31 ? -1.698 7.973 0.641 1 94.69 31 VAL B O 1
ATOM 773 N N . MET B 1 32 ? -1.795 10.164 0.313 1 95.38 32 MET B N 1
ATOM 774 C CA . MET B 1 32 ? -3.137 10.086 -0.257 1 95.38 32 MET B CA 1
ATOM 775 C C . MET B 1 32 ? -3.137 9.258 -1.538 1 95.38 32 MET B C 1
ATOM 777 O O . MET B 1 32 ? -4.039 8.453 -1.762 1 95.38 32 MET B O 1
ATOM 781 N N . GLY B 1 33 ? -2.133 9.453 -2.309 1 95.88 33 GLY B N 1
ATOM 782 C CA . GLY B 1 33 ? -1.978 8.648 -3.514 1 95.88 33 GLY B CA 1
ATOM 783 C C . GLY B 1 33 ? -1.769 7.176 -3.227 1 95.88 33 GLY B C 1
ATOM 784 O O . GLY B 1 33 ? -2.365 6.32 -3.883 1 95.88 33 GLY B O 1
ATOM 785 N N . PHE B 1 34 ? -0.916 6.887 -2.262 1 96.56 34 PHE B N 1
ATOM 786 C CA . PHE B 1 34 ? -0.666 5.512 -1.846 1 96.56 34 PHE B CA 1
ATOM 787 C C . PHE B 1 34 ? -1.952 4.848 -1.371 1 96.56 34 PHE B C 1
ATOM 789 O O . PHE B 1 34 ? -2.262 3.725 -1.774 1 96.56 34 PHE B O 1
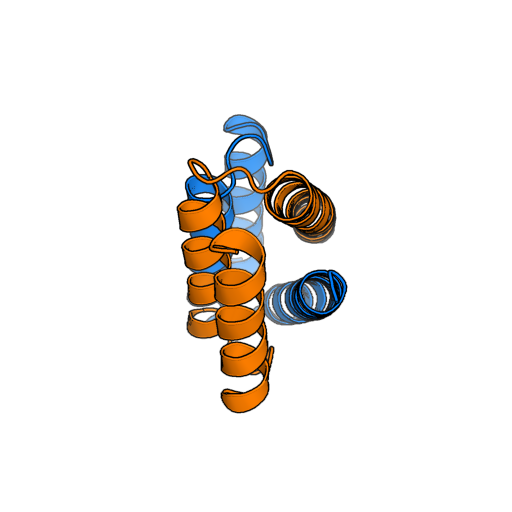ATOM 796 N N . LEU B 1 35 ? -2.793 5.5 -0.567 1 95.69 35 LEU B N 1
ATOM 797 C CA . LEU B 1 35 ? -4.035 4.93 -0.056 1 95.69 35 LEU B CA 1
ATOM 798 C C . LEU B 1 35 ? -5.059 4.77 -1.174 1 95.69 35 LEU B C 1
ATOM 800 O O . LEU B 1 35 ? -5.816 3.795 -1.194 1 95.69 35 LEU B O 1
ATOM 804 N N . GLU B 1 36 ? -5.043 5.648 -2.098 1 95.94 36 GLU B N 1
ATOM 805 C CA . GLU B 1 36 ? -5.91 5.516 -3.266 1 95.94 36 GLU B CA 1
ATOM 806 C C . GLU B 1 36 ? -5.496 4.328 -4.129 1 95.94 36 GLU B C 1
ATOM 808 O 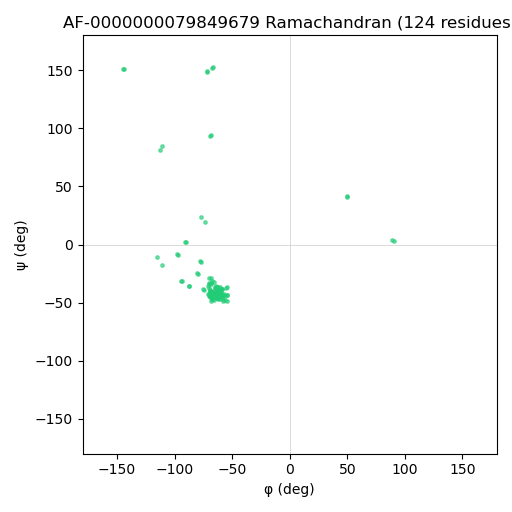O . GLU B 1 36 ? -6.344 3.553 -4.574 1 95.94 36 GLU B O 1
ATOM 813 N N . ALA B 1 37 ? -4.246 4.203 -4.391 1 95.81 37 ALA B N 1
ATOM 814 C CA . ALA B 1 37 ? -3.758 3.045 -5.137 1 95.81 37 ALA B CA 1
ATOM 815 C C . ALA B 1 37 ? -4.113 1.743 -4.422 1 95.81 37 ALA B C 1
ATOM 817 O O . ALA B 1 37 ? -4.535 0.775 -5.059 1 95.81 37 ALA B O 1
ATOM 818 N N . THR B 1 38 ? -3.916 1.707 -3.082 1 95.62 38 THR B N 1
ATOM 819 C CA . THR B 1 38 ? -4.277 0.537 -2.289 1 95.62 38 THR B CA 1
ATOM 820 C C . THR B 1 38 ? -5.738 0.162 -2.51 1 95.62 38 THR B C 1
ATOM 822 O O . THR B 1 38 ? -6.055 -1.005 -2.75 1 95.62 38 THR B O 1
ATOM 825 N N . TYR B 1 39 ? -6.559 1.14 -2.525 1 94.5 39 TYR B N 1
ATOM 826 C CA . TYR B 1 39 ? -7.988 0.914 -2.711 1 94.5 39 TYR B CA 1
ATOM 827 C C . TYR B 1 39 ? -8.289 0.442 -4.129 1 94.5 39 TYR B C 1
ATOM 829 O O . TYR B 1 39 ? -9.125 -0.44 -4.332 1 94.5 39 TYR B O 1
ATOM 837 N N . ARG B 1 40 ? -7.676 0.95 -5.117 1 94.56 40 ARG B N 1
ATOM 838 C CA . ARG B 1 40 ? -7.938 0.629 -6.52 1 94.56 40 ARG B CA 1
ATOM 839 C C . ARG B 1 40 ? -7.383 -0.745 -6.879 1 94.56 40 ARG B C 1
ATOM 841 O O . ARG B 1 40 ? -7.988 -1.479 -7.664 1 94.56 40 ARG B O 1
ATOM 848 N N . LEU B 1 41 ? -6.258 -1.044 -6.359 1 94.81 41 LEU B N 1
ATOM 849 C CA . LEU B 1 41 ? -5.535 -2.225 -6.812 1 94.81 41 LEU B CA 1
ATOM 850 C C . LEU B 1 41 ? -5.852 -3.432 -5.938 1 94.81 41 LEU B C 1
ATOM 852 O O . LEU B 1 41 ? -5.719 -4.574 -6.379 1 94.81 41 LEU B O 1
ATOM 856 N N . LEU B 1 42 ? -6.117 -3.207 -4.734 1 93.38 42 LEU B N 1
ATOM 857 C CA . LEU B 1 42 ? -6.523 -4.281 -3.838 1 93.38 42 LEU B CA 1
ATOM 858 C C . LEU B 1 42 ? -7.977 -4.117 -3.412 1 93.38 42 LEU B C 1
ATOM 860 O O . LEU B 1 42 ? -8.258 -3.768 -2.262 1 93.38 42 LEU B O 1
ATOM 864 N N . PRO B 1 43 ? -8.789 -4.621 -4.457 1 76.56 43 PRO B N 1
ATOM 865 C CA . PRO B 1 43 ? -10.203 -4.445 -4.137 1 76.56 43 PRO B CA 1
ATOM 866 C C . PRO B 1 43 ? -10.688 -5.387 -3.033 1 76.56 43 PRO B C 1
ATOM 868 O O . PRO B 1 43 ? -10.008 -6.375 -2.725 1 76.56 43 PRO B O 1
ATOM 871 N N . ARG B 1 44 ? -11.547 -5.027 -2.312 1 77.81 44 ARG B N 1
ATOM 872 C CA . ARG B 1 44 ? -12.18 -5.789 -1.245 1 77.81 44 ARG B CA 1
ATOM 873 C C . ARG B 1 44 ? -11.461 -5.582 0.083 1 77.81 44 ARG B C 1
ATOM 875 O O . ARG B 1 44 ? -11.742 -6.27 1.064 1 77.81 44 ARG B O 1
ATOM 882 N N . LEU B 1 45 ? -10.43 -4.68 -0.019 1 82.38 45 LEU B N 1
ATOM 883 C CA . LEU B 1 45 ? -9.727 -4.359 1.217 1 82.38 45 LEU B CA 1
ATOM 884 C C . LEU B 1 45 ? -10.633 -3.598 2.178 1 82.38 45 LEU B C 1
ATOM 886 O O . LEU B 1 45 ? -10.641 -3.869 3.381 1 82.38 45 LEU B O 1
ATOM 890 N N . VAL B 1 46 ? -11.281 -2.633 1.616 1 84.62 46 VAL B N 1
ATOM 891 C CA . VAL B 1 46 ? -12.156 -1.771 2.4 1 84.62 46 VAL B CA 1
ATOM 892 C C . VAL B 1 46 ? -13.383 -1.392 1.575 1 84.62 46 VAL B C 1
ATOM 894 O O . VAL B 1 46 ? -13.344 -1.433 0.343 1 84.62 46 VAL B O 1
ATOM 897 N N . THR B 1 47 ? -14.484 -1.151 2.268 1 92.38 47 THR B N 1
ATOM 898 C CA . THR B 1 47 ? -15.672 -0.669 1.563 1 92.38 47 THR B CA 1
ATOM 899 C C . THR B 1 47 ? -15.438 0.737 1.018 1 92.38 47 THR B C 1
ATOM 901 O O . THR B 1 47 ? -14.602 1.479 1.535 1 92.38 47 THR B O 1
ATOM 904 N N . PRO B 1 48 ? -16.109 1.078 -0.063 1 93.25 48 PRO B N 1
ATOM 905 C CA . PRO B 1 48 ? -15.961 2.428 -0.61 1 93.25 48 PRO B CA 1
ATOM 906 C C . PRO B 1 48 ? -16.25 3.52 0.421 1 93.25 48 PRO B C 1
ATOM 908 O O . PRO B 1 48 ? -15.562 4.547 0.444 1 93.25 48 PRO B O 1
ATOM 911 N N . ILE B 1 49 ? -17.219 3.264 1.265 1 93.19 49 ILE B N 1
ATOM 912 C CA . ILE B 1 49 ? -17.578 4.254 2.27 1 93.19 49 ILE B CA 1
ATOM 913 C C . ILE B 1 49 ? -16.453 4.402 3.289 1 93.19 49 ILE B C 1
ATOM 915 O O . ILE B 1 49 ? -16.078 5.52 3.656 1 93.19 49 ILE B O 1
ATOM 919 N N . LYS B 1 50 ? -15.93 3.262 3.83 1 92.94 50 LYS B N 1
ATOM 920 C CA . LYS B 1 50 ? -14.812 3.33 4.773 1 92.94 50 LYS B CA 1
ATOM 921 C C . LYS B 1 50 ? -13.602 4.012 4.145 1 92.94 50 LYS B C 1
ATOM 923 O O . LYS B 1 50 ? -12.922 4.805 4.801 1 92.94 50 LYS B O 1
ATOM 928 N N . HIS B 1 51 ? -13.273 3.66 2.918 1 93.88 51 HIS B N 1
ATOM 929 C CA . HIS B 1 51 ? -12.172 4.301 2.207 1 93.88 51 HIS B CA 1
ATOM 930 C C . HIS B 1 51 ? -12.352 5.816 2.164 1 93.88 51 HIS B C 1
ATOM 932 O O . HIS B 1 51 ? -11.422 6.566 2.475 1 93.88 51 HIS B O 1
ATOM 938 N N . MET B 1 52 ? -13.531 6.227 1.793 1 94.94 52 MET B N 1
ATOM 939 C CA . MET B 1 52 ? -13.844 7.648 1.674 1 94.94 52 MET B CA 1
ATOM 940 C C . MET B 1 52 ? -13.688 8.352 3.018 1 94.94 52 MET B C 1
ATOM 942 O O . MET B 1 52 ? -13.164 9.469 3.082 1 94.94 52 MET B O 1
ATOM 946 N N . LYS B 1 53 ? -14.172 7.801 4.074 1 94.25 53 LYS B N 1
ATOM 947 C CA . LYS B 1 53 ? -14.07 8.367 5.418 1 94.25 53 LYS B CA 1
ATOM 948 C C . LYS B 1 53 ? -12.617 8.562 5.828 1 94.25 53 LYS B C 1
ATOM 950 O O . LYS B 1 53 ? -12.266 9.578 6.426 1 94.25 53 LYS B O 1
ATOM 955 N N . VAL B 1 54 ? -11.781 7.578 5.551 1 93.06 54 VAL B N 1
ATOM 956 C CA . VAL B 1 54 ? -10.359 7.672 5.883 1 93.06 54 VAL B CA 1
ATOM 957 C C . VAL B 1 54 ? -9.727 8.82 5.102 1 93.06 54 VAL B C 1
ATOM 959 O O . VAL B 1 54 ? -9.008 9.641 5.672 1 93.06 54 VAL B O 1
ATOM 962 N N . MET B 1 55 ? -10.039 8.906 3.82 1 95.12 55 MET B N 1
ATOM 963 C CA . MET B 1 55 ? -9.461 9.953 2.982 1 95.12 55 MET B CA 1
ATOM 964 C C . MET B 1 55 ? -9.898 11.336 3.463 1 95.12 55 MET B C 1
ATOM 966 O O . MET B 1 55 ? -9.07 12.242 3.588 1 95.12 55 MET B O 1
ATOM 970 N N . PHE B 1 56 ? -11.109 11.445 3.727 1 95.12 56 PHE B N 1
ATOM 971 C CA . PHE B 1 56 ? -11.648 12.727 4.184 1 95.12 56 PHE B CA 1
ATOM 972 C C . PHE B 1 56 ? -11.07 13.094 5.547 1 95.12 56 PHE B C 1
ATOM 974 O O . PHE B 1 56 ? -10.711 14.25 5.781 1 95.12 56 PHE B O 1
ATOM 981 N N . GLY B 1 57 ? -11.031 12.125 6.402 1 93.31 57 GLY B N 1
ATOM 982 C CA . GLY B 1 57 ? -10.484 12.375 7.727 1 93.31 57 GLY B CA 1
ATOM 983 C C . GLY B 1 57 ? -9.039 12.844 7.703 1 93.31 57 GLY B C 1
ATOM 984 O O . GLY B 1 57 ? -8.664 13.758 8.445 1 93.31 57 GLY B O 1
ATOM 985 N N . LEU B 1 58 ? -8.312 12.32 6.859 1 92.38 58 LEU B N 1
ATOM 986 C CA . LEU B 1 58 ? -6.91 12.727 6.746 1 92.38 58 LEU B CA 1
ATOM 987 C C . LEU B 1 58 ? -6.797 14.148 6.207 1 92.38 58 LEU B C 1
ATOM 989 O O . LEU B 1 58 ? -5.984 14.938 6.688 1 92.38 58 LEU B O 1
ATOM 993 N N . LYS B 1 59 ? -7.633 14.453 5.219 1 92.56 59 LYS B N 1
ATOM 994 C CA . LYS B 1 59 ? -7.629 15.797 4.645 1 92.56 59 LYS B CA 1
ATOM 995 C C . LYS B 1 59 ? -8.008 16.844 5.691 1 92.56 59 LYS B C 1
ATOM 997 O O . LYS B 1 59 ? -7.414 17.922 5.742 1 92.56 59 LYS B O 1
ATOM 1002 N N . THR B 1 60 ? -8.922 16.453 6.492 1 92.19 60 THR B N 1
ATOM 1003 C CA . THR B 1 60 ? -9.367 17.391 7.527 1 92.19 60 THR B CA 1
ATOM 1004 C C . THR B 1 60 ? -8.289 17.562 8.594 1 92.19 60 THR B C 1
ATOM 1006 O O . THR B 1 60 ? -8.094 18.672 9.102 1 92.19 60 THR B O 1
ATOM 1009 N N . MET B 1 61 ? -7.645 16.516 8.844 1 86.56 61 MET B N 1
ATOM 1010 C CA . MET B 1 61 ? -6.629 16.547 9.891 1 86.56 61 MET B CA 1
ATOM 1011 C C . MET B 1 61 ? -5.438 17.406 9.477 1 86.56 61 MET B C 1
ATOM 1013 O O . MET B 1 61 ? -4.883 18.141 10.289 1 86.56 61 MET B O 1
ATOM 1017 N N . VAL B 1 62 ? -5.035 17.297 8.258 1 82.38 62 VAL B N 1
ATOM 1018 C CA . VAL B 1 62 ? -3.799 17.922 7.816 1 82.38 62 VAL B CA 1
ATOM 1019 C C . VAL B 1 62 ? -4.082 19.359 7.371 1 82.38 62 VAL B C 1
ATOM 1021 O O . VAL B 1 62 ? -3.234 20.25 7.52 1 82.38 62 VAL B O 1
ATOM 1024 N N . TRP B 1 63 ? -5.078 19.656 6.82 1 77.12 63 TRP B N 1
ATOM 1025 C CA . TRP B 1 63 ? -5.406 21.016 6.391 1 77.12 63 TRP B CA 1
ATOM 1026 C C . TRP B 1 63 ? -5.855 21.875 7.57 1 77.12 63 TRP B C 1
ATOM 1028 O O . TRP B 1 63 ? -5.738 23.094 7.535 1 77.12 63 TRP B O 1
ATOM 1038 N N . GLN B 1 64 ? -6.195 21.422 8.711 1 69.19 64 GLN B N 1
ATOM 1039 C CA . GLN B 1 64 ? -6.488 22.234 9.891 1 69.19 64 GLN B CA 1
ATOM 1040 C C . GLN B 1 64 ? -5.207 22.625 10.617 1 69.19 64 GLN B C 1
ATOM 1042 O O . GLN B 1 64 ? -5.047 23.781 11.023 1 69.19 64 GLN B O 1
#

Radius of gyration: 14.39 Å; Cα contacts (8 Å, |Δi|>4): 99; chains: 2; bounding box: 35×44×28 Å

Foldseek 3Di:
DVPVVVVVVVVVVVVLCVCLVVLVVVCPVVSLVVLVCCPVVVPPPDDPVVSVVVSVVSVVSNVD/DPCVVVVVVVVVVVVLCVCLVVLVVVCPVVSLVVLVCCPVVVPPPDDPVVSVVVSVVSVVSNVD

Organism: NCBI:txid1841481